Protein AF-A0A255IMA7-F1 (afdb_monomer_lite)

Foldseek 3Di:
DPPDLLPPDPLCPPPDPVLSVLLVVLCVVVVNPQLLPCLVVNVVSQVVCVVVVHHDDPSNVVSVLVSSCVPDDPVSNVVSVVVCVVVVD

Sequence (89 aa):
MESNPWSNNEALKNIDVHKIMLLQELFKQSNGKKTNEMLPFLMAASKQANSKGLKFTKDEMQLIISVLQKDMTPAEQEKTSKILSILGL

Secondary structure (DSSP, 8-state):
----TTSS-GGGGGS-HHHHHHHHHHHHHTTT--GGGHHHHHHHHHHHHHHTT-PPPHHHHHHHHHHHHTTS-HHHHHHHHHHHHHTT-

pLDDT: mean 78.35, std 8.95, range [37.41, 88.06]

Structure (mmCIF, N/CA/C/O backbone):
data_AF-A0A255IMA7-F1
#
_entry.id   AF-A0A255IMA7-F1
#
loop_
_atom_site.group_PDB
_atom_site.id
_atom_site.type_symbol
_atom_site.label_atom_id
_atom_site.label_alt_id
_atom_site.label_comp_id
_atom_site.label_asym_id
_atom_site.label_entity_id
_atom_site.label_seq_id
_atom_site.pdbx_PDB_ins_code
_atom_site.Cartn_x
_atom_site.Cartn_y
_atom_site.Cartn_z
_atom_site.occupancy
_atom_site.B_iso_or_equiv
_atom_site.auth_seq_id
_atom_site.auth_comp_id
_atom_site.auth_asym_id
_atom_site.auth_atom_id
_atom_site.pdbx_PDB_model_num
ATOM 1 N N . MET A 1 1 ? 3.855 9.930 17.041 1.00 37.41 1 MET A N 1
ATOM 2 C CA . MET A 1 1 ? 4.858 9.277 16.177 1.00 37.41 1 MET A CA 1
ATOM 3 C C . MET A 1 1 ? 4.068 8.596 15.085 1.00 37.41 1 MET A C 1
ATOM 5 O O . MET A 1 1 ? 3.312 7.691 15.403 1.00 37.41 1 MET A O 1
ATOM 9 N N . GLU A 1 2 ? 4.105 9.115 13.862 1.00 51.94 2 GLU A N 1
ATOM 10 C CA . GLU A 1 2 ? 3.371 8.497 12.755 1.00 51.94 2 GLU A CA 1
ATOM 11 C C . GLU A 1 2 ? 4.097 7.208 12.367 1.00 51.94 2 GLU A C 1
ATOM 13 O O . GLU A 1 2 ? 5.236 7.238 11.898 1.00 51.94 2 GLU A O 1
ATOM 18 N N . SER A 1 3 ? 3.476 6.068 12.661 1.00 62.94 3 SER A N 1
ATOM 19 C CA . SER A 1 3 ? 3.997 4.759 12.283 1.00 62.94 3 SER A CA 1
ATOM 20 C C . SER A 1 3 ? 3.999 4.671 10.763 1.00 62.94 3 SER A C 1
ATOM 22 O O . SER A 1 3 ? 2.948 4.733 10.137 1.00 62.94 3 SER A O 1
ATOM 24 N N . ASN A 1 4 ? 5.180 4.558 10.157 1.00 71.62 4 ASN A N 1
ATOM 25 C CA . ASN A 1 4 ? 5.294 4.338 8.722 1.00 71.62 4 ASN A CA 1
ATOM 26 C C . ASN A 1 4 ? 4.740 2.935 8.391 1.00 71.62 4 ASN A C 1
ATOM 28 O O . ASN A 1 4 ? 5.405 1.958 8.748 1.00 71.62 4 ASN A O 1
ATOM 32 N N . PRO A 1 5 ? 3.595 2.800 7.691 1.00 73.75 5 PRO A N 1
ATOM 33 C CA . PRO A 1 5 ? 2.979 1.494 7.423 1.00 73.75 5 PRO A CA 1
ATOM 34 C C . PRO A 1 5 ? 3.860 0.599 6.537 1.00 73.75 5 PRO A C 1
ATOM 36 O O . PRO A 1 5 ? 3.689 -0.621 6.496 1.00 73.75 5 PRO A O 1
ATOM 39 N N . TRP A 1 6 ? 4.839 1.205 5.860 1.00 78.44 6 TRP A N 1
ATOM 40 C CA . TRP A 1 6 ? 5.814 0.548 4.997 1.00 78.44 6 TRP A CA 1
ATOM 41 C C . TRP A 1 6 ? 7.056 0.042 5.742 1.00 78.44 6 TRP A C 1
ATOM 43 O O . TRP A 1 6 ? 7.838 -0.714 5.173 1.00 78.44 6 TRP A O 1
ATOM 53 N N . SER A 1 7 ? 7.305 0.495 6.975 1.00 71.75 7 SER A N 1
ATOM 54 C CA . SER A 1 7 ? 8.483 0.100 7.758 1.00 71.75 7 SER A CA 1
ATOM 55 C C . SER A 1 7 ? 8.156 -1.091 8.657 1.00 71.75 7 SER A C 1
ATOM 57 O O . SER A 1 7 ? 7.184 -1.056 9.401 1.00 71.75 7 SER A O 1
ATOM 59 N N . ASN A 1 8 ? 9.000 -2.128 8.630 1.00 66.19 8 ASN A N 1
ATOM 60 C CA . ASN A 1 8 ? 8.896 -3.321 9.486 1.00 66.19 8 ASN A CA 1
ATOM 61 C C . ASN A 1 8 ? 7.587 -4.124 9.373 1.00 66.19 8 ASN A C 1
ATOM 63 O O . ASN A 1 8 ? 7.271 -4.907 10.267 1.00 66.19 8 ASN A O 1
ATOM 67 N N . ASN A 1 9 ? 6.840 -3.993 8.275 1.00 73.81 9 ASN A N 1
ATOM 68 C CA . ASN A 1 9 ? 5.633 -4.787 8.092 1.00 73.81 9 ASN A CA 1
ATOM 69 C C . ASN A 1 9 ? 5.969 -6.165 7.511 1.00 73.81 9 ASN A C 1
ATOM 71 O O . ASN A 1 9 ? 6.395 -6.273 6.361 1.00 73.81 9 ASN A O 1
ATOM 75 N N . GLU A 1 10 ? 5.767 -7.224 8.298 1.00 77.94 10 GLU A N 1
ATOM 76 C CA . GLU A 1 10 ? 6.063 -8.594 7.866 1.00 77.94 10 GLU A CA 1
ATOM 77 C C . GLU A 1 10 ? 5.281 -9.011 6.622 1.00 77.94 10 GLU A C 1
ATOM 79 O O . GLU A 1 10 ? 5.803 -9.761 5.800 1.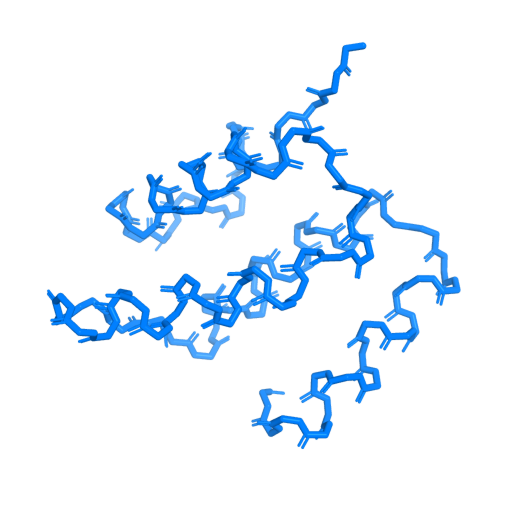00 77.94 10 GLU A O 1
ATOM 84 N N . ALA A 1 11 ? 4.075 -8.465 6.443 1.00 76.00 11 ALA A N 1
ATOM 85 C CA . ALA A 1 11 ? 3.267 -8.703 5.256 1.00 76.00 11 ALA A CA 1
ATOM 86 C C . ALA A 1 11 ? 3.994 -8.256 3.977 1.00 76.00 11 ALA A C 1
ATOM 88 O O . ALA A 1 11 ? 3.896 -8.912 2.952 1.00 76.00 11 ALA A O 1
ATOM 89 N N . LEU A 1 12 ? 4.78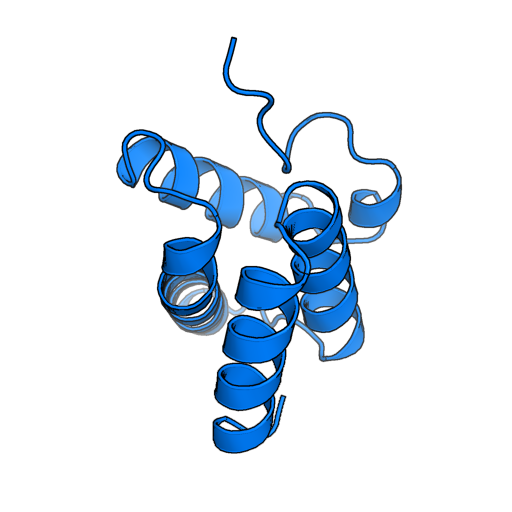8 -7.184 4.033 1.00 81.75 12 LEU A N 1
ATOM 90 C CA . LEU A 1 12 ? 5.450 -6.615 2.857 1.00 81.75 12 LEU A CA 1
ATOM 91 C C . LEU A 1 12 ? 6.788 -7.294 2.518 1.00 81.75 12 LEU A C 1
ATOM 93 O O . LEU A 1 12 ? 7.379 -6.965 1.495 1.00 81.75 12 LEU A O 1
ATOM 97 N N . LYS A 1 13 ? 7.263 -8.255 3.327 1.00 80.06 13 LYS A N 1
ATOM 98 C CA . LYS A 1 13 ? 8.557 -8.943 3.123 1.00 80.06 13 LYS A CA 1
ATOM 99 C C . LYS A 1 13 ? 8.652 -9.705 1.798 1.00 80.06 13 LYS A C 1
ATOM 101 O O . LYS A 1 13 ? 9.751 -9.904 1.296 1.00 80.06 13 LYS A O 1
ATOM 106 N N . ASN A 1 14 ? 7.513 -10.130 1.252 1.00 82.75 14 ASN A N 1
ATOM 107 C CA . ASN A 1 14 ? 7.442 -10.860 -0.017 1.00 82.75 14 ASN A CA 1
ATOM 108 C C . ASN A 1 14 ? 7.343 -9.937 -1.243 1.00 82.75 14 ASN A C 1
ATOM 110 O O . ASN A 1 14 ? 7.325 -10.426 -2.369 1.00 82.75 14 ASN A O 1
ATOM 114 N N . ILE A 1 15 ? 7.255 -8.619 -1.039 1.00 85.94 15 ILE A N 1
ATOM 115 C CA . ILE A 1 15 ? 7.218 -7.626 -2.115 1.00 85.94 15 ILE A CA 1
ATOM 116 C C . ILE A 1 15 ? 8.649 -7.181 -2.422 1.00 85.94 15 ILE A C 1
ATOM 118 O O . ILE A 1 15 ? 9.458 -6.991 -1.515 1.00 85.94 15 ILE A O 1
ATOM 122 N N . ASP A 1 16 ? 8.953 -6.982 -3.706 1.00 87.50 16 ASP A N 1
ATOM 123 C CA . ASP A 1 16 ? 10.253 -6.467 -4.144 1.00 87.50 16 ASP A CA 1
ATOM 124 C C . ASP A 1 16 ? 10.625 -5.166 -3.406 1.00 87.50 16 ASP A C 1
ATOM 126 O O . ASP A 1 16 ? 9.833 -4.221 -3.316 1.00 87.50 16 ASP A O 1
ATOM 130 N N . VAL A 1 17 ? 11.857 -5.100 -2.900 1.00 85.50 17 VAL A N 1
ATOM 131 C CA . VAL A 1 17 ? 12.353 -3.962 -2.117 1.00 85.50 17 VAL A CA 1
ATOM 132 C C . VAL A 1 17 ? 12.262 -2.637 -2.880 1.00 85.50 17 VAL A C 1
ATOM 134 O O . VAL A 1 17 ? 11.919 -1.618 -2.281 1.00 85.50 17 VAL A O 1
ATOM 137 N N . HIS A 1 18 ? 12.464 -2.627 -4.202 1.00 86.69 18 HIS A N 1
ATOM 138 C CA . HIS A 1 18 ? 12.370 -1.409 -5.012 1.00 86.69 18 HIS A CA 1
ATOM 139 C C . HIS A 1 18 ? 10.941 -0.860 -5.063 1.00 86.69 18 HIS A C 1
ATOM 141 O O . HIS A 1 18 ? 10.737 0.355 -5.096 1.00 86.69 18 HIS A O 1
ATOM 147 N N . LYS A 1 19 ? 9.938 -1.746 -5.033 1.00 88.06 19 LYS A N 1
ATOM 148 C CA . LYS A 1 19 ? 8.524 -1.360 -4.966 1.00 88.06 19 LYS A CA 1
ATOM 149 C C . LYS A 1 19 ? 8.207 -0.718 -3.617 1.00 88.06 19 LYS A C 1
ATOM 151 O O . LYS A 1 19 ? 7.567 0.329 -3.580 1.00 88.06 19 LYS A O 1
ATOM 156 N N . ILE A 1 20 ? 8.701 -1.299 -2.522 1.00 86.38 20 ILE A N 1
ATOM 157 C CA . ILE A 1 20 ? 8.519 -0.752 -1.169 1.00 86.38 20 ILE A CA 1
ATOM 158 C C . ILE A 1 20 ? 9.217 0.602 -1.011 1.00 86.38 20 ILE A C 1
ATOM 160 O O . ILE A 1 20 ? 8.636 1.520 -0.432 1.00 86.38 20 ILE A O 1
ATOM 164 N N . MET A 1 21 ? 10.417 0.768 -1.573 1.00 85.56 21 MET A N 1
ATOM 165 C CA . MET A 1 21 ? 11.116 2.057 -1.572 1.00 85.56 21 MET A CA 1
ATOM 166 C C . MET A 1 21 ? 10.293 3.150 -2.260 1.00 85.56 21 MET A C 1
ATOM 168 O O . MET A 1 21 ? 10.163 4.242 -1.712 1.00 85.56 21 MET A O 1
ATOM 172 N N . LEU A 1 22 ? 9.655 2.841 -3.394 1.00 84.94 22 LEU A N 1
ATOM 173 C CA . LEU A 1 22 ? 8.785 3.788 -4.096 1.00 84.94 22 LEU A CA 1
ATOM 174 C C . LEU A 1 22 ? 7.603 4.245 -3.226 1.00 84.94 22 LEU A C 1
ATOM 176 O O . LEU A 1 22 ? 7.284 5.432 -3.168 1.00 84.94 22 LEU A O 1
ATOM 180 N N . LEU A 1 23 ? 6.968 3.304 -2.521 1.00 82.31 23 LEU A N 1
ATOM 181 C CA . LEU A 1 23 ? 5.867 3.594 -1.597 1.00 82.31 23 LEU A CA 1
ATOM 182 C C . LEU A 1 23 ? 6.324 4.477 -0.433 1.00 82.31 23 LEU A C 1
ATOM 184 O O . LEU A 1 23 ? 5.641 5.437 -0.074 1.00 82.31 23 LEU A O 1
ATOM 188 N N . GLN A 1 24 ? 7.501 4.189 0.123 1.00 81.88 24 GLN A N 1
ATOM 189 C CA . GLN A 1 24 ? 8.107 4.988 1.185 1.00 81.88 24 GLN A CA 1
ATOM 190 C C . GLN A 1 24 ? 8.434 6.411 0.730 1.00 81.88 24 GLN A C 1
ATOM 192 O O . GLN A 1 24 ? 8.172 7.355 1.474 1.00 81.88 24 GLN A O 1
ATOM 197 N N . GLU A 1 25 ? 8.994 6.583 -0.469 1.00 83.00 25 GLU A N 1
ATOM 198 C CA . GLU A 1 25 ? 9.284 7.904 -1.033 1.00 83.00 25 GLU A CA 1
ATOM 199 C C . GLU A 1 25 ? 8.006 8.723 -1.225 1.00 83.00 25 GLU A C 1
ATOM 201 O O . GLU A 1 25 ? 7.936 9.869 -0.780 1.00 83.00 25 GLU A O 1
ATOM 206 N N . LEU A 1 26 ? 6.968 8.124 -1.810 1.00 78.19 26 LEU A N 1
ATOM 207 C CA . LEU A 1 26 ? 5.691 8.801 -2.038 1.00 78.19 26 LEU A CA 1
ATOM 208 C C . LEU A 1 26 ? 4.979 9.146 -0.730 1.00 78.19 26 LEU A C 1
ATOM 210 O O . LEU A 1 26 ? 4.416 10.232 -0.600 1.00 78.19 26 LEU A O 1
ATOM 214 N N . PHE A 1 27 ? 5.053 8.272 0.272 1.00 76.75 27 PHE A N 1
ATOM 215 C CA . PHE A 1 27 ? 4.506 8.563 1.592 1.00 76.75 27 PHE A CA 1
ATOM 216 C C . PHE A 1 27 ? 5.235 9.715 2.283 1.00 76.75 27 PHE A C 1
ATOM 218 O O . PHE A 1 27 ? 4.584 10.621 2.805 1.00 76.75 27 PHE A O 1
ATOM 225 N N . LYS A 1 28 ? 6.571 9.745 2.219 1.00 77.44 28 LYS A N 1
ATOM 226 C CA . LYS A 1 28 ? 7.363 10.877 2.724 1.00 77.44 28 LYS A CA 1
ATOM 227 C C . LYS A 1 28 ? 6.994 12.185 2.020 1.00 77.44 28 LYS A C 1
ATOM 229 O O . LYS A 1 28 ? 6.829 13.199 2.686 1.00 77.44 28 LYS A O 1
ATOM 234 N N . GLN A 1 29 ? 6.798 12.159 0.699 1.00 74.25 29 GLN A N 1
ATOM 235 C CA . GLN A 1 29 ? 6.353 13.326 -0.076 1.00 74.25 29 GLN A CA 1
ATOM 236 C C . GLN A 1 29 ? 4.924 13.764 0.268 1.00 74.25 29 GLN A C 1
ATOM 238 O O . GLN A 1 29 ? 4.593 14.942 0.154 1.00 74.25 29 GLN A O 1
ATOM 243 N N . SER A 1 30 ? 4.077 12.836 0.718 1.00 67.50 30 SER A N 1
ATOM 244 C CA . SER A 1 30 ? 2.703 13.137 1.122 1.00 67.50 30 SER A CA 1
ATOM 245 C C . SER A 1 30 ? 2.589 13.851 2.478 1.00 67.50 30 SER A C 1
ATOM 247 O O . SER A 1 30 ? 1.475 14.197 2.865 1.00 67.50 30 SER A O 1
ATOM 249 N N . ASN A 1 31 ? 3.706 14.102 3.187 1.00 64.12 31 ASN A N 1
ATOM 250 C CA . ASN A 1 31 ? 3.746 14.776 4.496 1.00 64.12 31 ASN A CA 1
ATOM 251 C C . ASN A 1 31 ? 2.752 14.186 5.519 1.00 64.12 31 ASN A C 1
ATOM 253 O O . ASN A 1 31 ? 2.101 14.926 6.252 1.00 64.12 31 ASN A O 1
ATOM 257 N N . GLY A 1 32 ? 2.585 12.859 5.539 1.00 58.28 32 GLY A 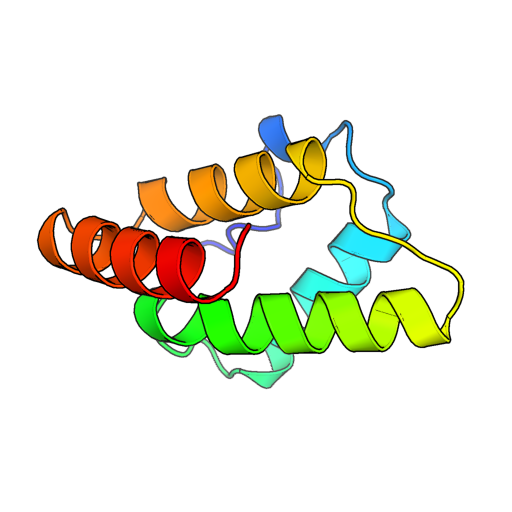N 1
ATOM 258 C CA . GLY A 1 32 ? 1.682 12.197 6.491 1.00 58.28 32 GLY A CA 1
ATOM 259 C C . GLY A 1 32 ? 0.190 12.439 6.227 1.00 58.28 32 GLY A C 1
ATOM 260 O O . GLY A 1 32 ? -0.632 12.305 7.131 1.00 58.28 32 GLY A O 1
ATOM 261 N N . LYS A 1 33 ? -0.202 12.799 4.994 1.00 60.81 33 LYS A N 1
ATOM 262 C CA . LYS A 1 33 ? -1.621 12.853 4.610 1.00 60.81 33 LYS A CA 1
ATOM 263 C C . LYS A 1 33 ? -2.344 11.558 4.999 1.00 60.81 33 LYS A C 1
ATOM 265 O O . LYS A 1 33 ? -1.798 10.463 4.855 1.00 60.81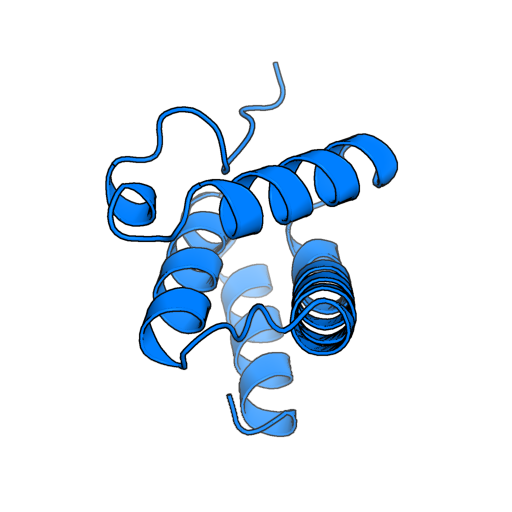 33 LYS A O 1
ATOM 270 N N . LYS A 1 34 ? -3.577 11.709 5.504 1.00 60.31 34 LYS A N 1
ATOM 271 C CA . LYS A 1 34 ? -4.363 10.633 6.129 1.00 60.31 34 LYS A CA 1
ATOM 272 C C . LYS A 1 34 ? -4.417 9.407 5.228 1.00 60.31 34 LYS A C 1
ATOM 274 O O . LYS A 1 34 ? -4.575 9.543 4.019 1.00 60.31 34 LYS A O 1
ATOM 279 N N . THR A 1 35 ? -4.393 8.219 5.821 1.00 58.47 35 THR A N 1
ATOM 280 C CA . THR A 1 35 ? -4.420 6.922 5.131 1.00 58.47 35 THR A CA 1
ATOM 281 C C . THR A 1 35 ? -5.514 6.839 4.050 1.00 58.47 35 THR A C 1
ATOM 283 O O . THR A 1 35 ? -5.306 6.244 2.997 1.00 58.47 35 THR A O 1
ATOM 286 N N . ASN A 1 36 ? -6.652 7.516 4.244 1.00 63.00 36 ASN A N 1
ATOM 287 C CA . ASN A 1 36 ? -7.733 7.673 3.259 1.00 63.00 36 ASN A CA 1
ATOM 288 C C . ASN A 1 36 ? -7.302 8.306 1.906 1.00 63.00 36 ASN A C 1
ATOM 290 O O . ASN A 1 36 ? -7.905 8.035 0.872 1.00 63.00 36 ASN A O 1
ATOM 294 N N . GLU A 1 37 ? -6.254 9.130 1.872 1.00 68.81 37 GLU A N 1
ATOM 295 C CA . GLU A 1 37 ? -5.699 9.719 0.644 1.00 68.81 37 GLU A CA 1
ATOM 296 C C . GLU A 1 37 ? -4.629 8.829 -0.015 1.00 68.81 37 GLU A C 1
ATOM 298 O O . GLU A 1 37 ? -4.214 9.117 -1.136 1.00 68.81 37 GLU A O 1
ATOM 303 N N . MET A 1 38 ? -4.198 7.730 0.624 1.00 73.19 38 MET A N 1
ATOM 304 C CA . MET A 1 38 ? -3.115 6.867 0.128 1.00 73.19 38 MET A CA 1
ATOM 305 C C . MET A 1 38 ? -3.465 6.057 -1.113 1.00 73.19 38 MET A C 1
ATOM 307 O O . MET A 1 38 ? -2.568 5.707 -1.869 1.00 73.19 38 MET A O 1
ATOM 311 N N . LEU A 1 39 ? -4.740 5.776 -1.373 1.00 75.56 39 LEU A N 1
ATOM 312 C CA . LEU A 1 39 ? -5.145 5.021 -2.561 1.00 75.56 39 LEU A CA 1
ATOM 313 C C . LEU A 1 39 ? -4.737 5.702 -3.883 1.00 75.56 39 LEU A C 1
ATOM 315 O O . LEU A 1 39 ? -4.085 5.052 -4.707 1.00 75.56 39 LEU A O 1
ATOM 319 N N . PRO A 1 40 ? -5.050 6.996 -4.106 1.00 77.50 40 PRO A N 1
ATOM 320 C CA . PRO A 1 40 ? -4.493 7.768 -5.214 1.00 77.50 40 PRO A CA 1
ATOM 321 C C . PRO A 1 40 ? -2.964 7.707 -5.298 1.00 77.50 40 PRO A C 1
ATOM 323 O O . PRO A 1 40 ? -2.418 7.569 -6.393 1.00 77.50 40 PRO A O 1
ATOM 326 N N . PHE A 1 41 ? -2.269 7.756 -4.156 1.00 78.25 41 PHE A N 1
ATOM 327 C CA . PHE A 1 41 ? -0.809 7.644 -4.118 1.00 78.25 41 PHE A CA 1
ATOM 328 C C . PHE A 1 41 ? -0.324 6.253 -4.537 1.00 78.25 41 PHE A C 1
ATOM 330 O O . PHE A 1 41 ? 0.602 6.166 -5.335 1.00 78.25 41 PHE A O 1
ATOM 337 N N . LEU A 1 42 ? -0.964 5.172 -4.082 1.00 79.69 42 LEU A N 1
ATOM 338 C CA . LEU A 1 42 ? -0.652 3.802 -4.500 1.00 79.69 42 LEU A CA 1
ATOM 339 C C . LEU A 1 42 ? -0.841 3.610 -6.002 1.00 79.69 42 LEU A C 1
ATOM 341 O O . LEU A 1 42 ? -0.028 2.963 -6.657 1.00 79.69 42 LEU A O 1
ATOM 345 N N . MET A 1 43 ? -1.888 4.203 -6.571 1.00 81.38 43 MET A N 1
ATOM 346 C CA . MET A 1 43 ? -2.083 4.197 -8.018 1.00 81.38 43 MET A CA 1
ATOM 347 C C . MET A 1 43 ? -0.979 4.961 -8.747 1.00 81.38 43 MET A C 1
ATOM 349 O O . MET A 1 43 ? -0.461 4.471 -9.750 1.00 81.38 43 MET A O 1
ATOM 353 N N . ALA A 1 44 ? -0.604 6.144 -8.256 1.00 82.25 44 ALA A N 1
ATOM 354 C CA . ALA A 1 44 ? 0.498 6.913 -8.821 1.00 82.25 44 ALA A CA 1
ATOM 355 C C . ALA A 1 44 ? 1.827 6.141 -8.726 1.00 82.25 44 ALA A C 1
ATOM 357 O O . ALA A 1 44 ? 2.560 6.073 -9.712 1.00 82.25 44 ALA A O 1
ATOM 358 N N . ALA A 1 45 ? 2.082 5.480 -7.592 1.00 82.56 45 ALA A N 1
ATOM 359 C CA . ALA A 1 45 ? 3.220 4.591 -7.374 1.00 82.56 45 ALA A CA 1
ATOM 360 C C . ALA A 1 45 ? 3.224 3.439 -8.375 1.00 82.56 45 ALA A C 1
ATOM 362 O O . ALA A 1 45 ? 4.221 3.202 -9.043 1.00 82.56 45 ALA A O 1
ATOM 363 N N . SER A 1 46 ? 2.091 2.753 -8.527 1.00 83.62 46 SER A N 1
ATOM 364 C CA . SER A 1 46 ? 1.951 1.625 -9.444 1.00 83.62 46 SER A CA 1
ATOM 365 C C . SER A 1 46 ? 2.181 2.045 -10.897 1.00 83.62 46 SER A C 1
ATOM 367 O O . SER A 1 46 ? 2.930 1.392 -11.624 1.00 83.62 46 SER A O 1
ATOM 369 N N . LYS A 1 47 ? 1.641 3.200 -11.310 1.00 83.75 47 LYS A N 1
ATOM 370 C CA . LYS A 1 47 ? 1.912 3.779 -12.635 1.00 83.75 47 LYS A CA 1
ATOM 371 C C . LYS A 1 47 ? 3.390 4.129 -12.822 1.00 83.75 47 LYS A C 1
ATOM 373 O O . LYS A 1 47 ? 3.962 3.802 -13.859 1.00 83.75 47 LYS A O 1
ATOM 378 N N . GLN A 1 48 ? 4.015 4.764 -11.832 1.00 84.06 48 GLN A N 1
ATOM 379 C CA . GLN A 1 48 ? 5.424 5.154 -11.899 1.00 84.06 48 GLN A CA 1
ATOM 380 C C . GLN A 1 48 ? 6.361 3.939 -11.900 1.00 84.06 48 GLN A C 1
ATOM 382 O O . GLN A 1 48 ? 7.329 3.914 -12.658 1.00 84.06 48 GLN A O 1
ATOM 387 N N . ALA A 1 49 ? 6.054 2.919 -11.100 1.00 85.00 49 ALA A N 1
ATOM 388 C CA . ALA A 1 49 ? 6.758 1.646 -11.096 1.00 85.00 49 ALA A CA 1
ATOM 389 C C . ALA A 1 49 ? 6.669 0.982 -12.474 1.00 85.00 49 ALA A C 1
ATOM 391 O O . ALA A 1 49 ? 7.694 0.574 -13.018 1.00 85.00 49 ALA A O 1
ATOM 392 N N . ASN A 1 50 ? 5.477 0.963 -13.082 1.00 85.31 50 ASN A N 1
ATOM 393 C CA . ASN A 1 50 ? 5.266 0.361 -14.397 1.00 85.31 50 ASN A CA 1
ATOM 394 C C . ASN A 1 50 ? 6.121 1.048 -15.477 1.00 85.31 50 ASN A C 1
ATOM 396 O O . ASN A 1 50 ? 6.772 0.362 -16.262 1.00 85.31 50 ASN A O 1
ATOM 400 N N . SER A 1 51 ? 6.240 2.383 -15.448 1.00 84.50 51 SER A N 1
ATOM 401 C CA . SER A 1 51 ? 7.176 3.114 -16.324 1.00 84.50 51 SER A CA 1
ATOM 402 C C . SER A 1 51 ? 8.648 2.733 -16.123 1.00 84.50 51 SER A C 1
ATOM 404 O O . SER A 1 51 ? 9.444 2.895 -17.042 1.00 84.50 51 SER A O 1
ATOM 406 N N . LYS A 1 52 ? 9.027 2.226 -14.945 1.00 82.75 52 LYS A N 1
ATOM 407 C CA . LYS A 1 52 ? 10.379 1.728 -14.635 1.00 82.75 52 LYS A CA 1
ATOM 408 C C . LYS A 1 52 ? 10.537 0.218 -14.882 1.00 82.75 52 LYS A C 1
ATOM 410 O O . LYS A 1 52 ? 11.554 -0.352 -14.505 1.00 82.75 52 LYS A O 1
ATOM 415 N N . GLY A 1 53 ? 9.540 -0.446 -15.476 1.00 85.75 53 GLY A N 1
ATOM 416 C CA . GLY A 1 53 ? 9.526 -1.900 -15.683 1.00 85.75 53 GLY A CA 1
ATOM 417 C C . GLY A 1 53 ? 9.150 -2.717 -14.439 1.00 85.75 53 GLY A C 1
ATOM 418 O O . GLY A 1 53 ? 9.124 -3.944 -14.495 1.00 85.75 53 GLY A O 1
ATOM 419 N N . LEU A 1 54 ? 8.813 -2.058 -13.329 1.00 86.31 54 LEU A N 1
ATOM 420 C CA . LEU A 1 54 ? 8.382 -2.683 -12.081 1.00 86.31 54 LEU A CA 1
ATOM 421 C C . LEU A 1 54 ? 6.850 -2.758 -12.058 1.00 86.31 54 LEU A C 1
ATOM 423 O O . LEU A 1 54 ? 6.168 -1.749 -11.917 1.00 86.31 54 LEU A O 1
ATOM 427 N N . LYS A 1 55 ? 6.273 -3.951 -12.183 1.00 84.75 55 LYS A N 1
ATOM 428 C CA . LYS A 1 55 ? 4.812 -4.128 -12.126 1.00 84.75 55 LYS A CA 1
ATOM 429 C C . LYS A 1 55 ?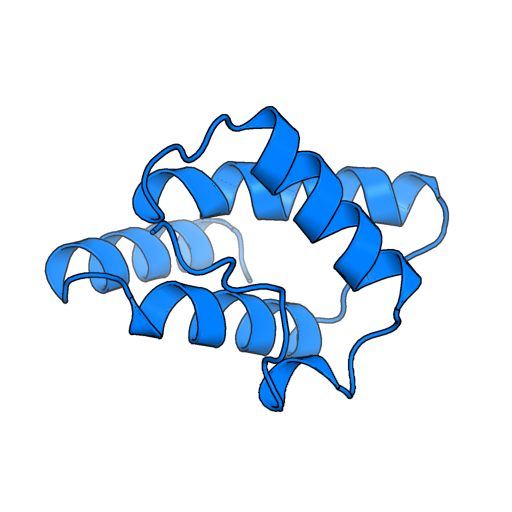 4.396 -4.651 -10.760 1.00 84.75 55 LYS A C 1
ATOM 431 O O . LYS A 1 55 ? 4.956 -5.640 -10.295 1.00 84.75 55 LYS A O 1
ATOM 436 N N . PHE A 1 56 ? 3.414 -4.003 -10.140 1.00 86.19 56 PHE A N 1
ATOM 437 C CA . PHE A 1 56 ? 2.729 -4.571 -8.983 1.00 86.19 56 PHE A CA 1
ATOM 438 C C . PHE A 1 56 ? 1.728 -5.624 -9.457 1.00 86.19 56 PHE A C 1
ATOM 440 O O . PHE A 1 56 ? 0.931 -5.360 -10.360 1.00 86.19 56 PHE A O 1
ATOM 447 N N . THR A 1 57 ? 1.775 -6.813 -8.868 1.00 86.31 57 THR A N 1
ATOM 448 C CA . THR A 1 57 ? 0.756 -7.842 -9.092 1.00 86.31 57 THR A CA 1
ATOM 449 C C . THR A 1 57 ? -0.510 -7.513 -8.302 1.00 86.31 57 THR A C 1
ATOM 451 O O . THR A 1 57 ? -0.494 -6.680 -7.391 1.00 86.31 57 THR A O 1
ATOM 454 N N . LYS A 1 58 ? -1.630 -8.169 -8.634 1.00 82.81 58 LYS A N 1
ATOM 455 C CA . LYS A 1 58 ? -2.865 -8.019 -7.850 1.00 82.81 58 LYS A CA 1
ATOM 456 C C . LYS A 1 58 ? -2.656 -8.427 -6.392 1.00 82.81 58 LYS A C 1
ATOM 458 O O . LYS A 1 58 ? -3.067 -7.679 -5.514 1.00 82.81 58 LYS A O 1
ATOM 463 N N . ASP A 1 59 ? -1.975 -9.541 -6.138 1.00 85.56 59 ASP A N 1
ATOM 464 C CA . ASP A 1 59 ? -1.680 -10.009 -4.780 1.00 85.56 59 ASP A CA 1
ATOM 465 C C . ASP A 1 59 ? -0.840 -9.003 -3.987 1.00 85.56 59 ASP A C 1
ATOM 467 O O . ASP A 1 59 ? -1.170 -8.682 -2.846 1.00 85.56 59 ASP A O 1
ATOM 471 N N . GLU A 1 60 ? 0.203 -8.435 -4.603 1.00 86.62 60 GLU A N 1
ATOM 472 C CA . GLU A 1 60 ? 1.023 -7.398 -3.966 1.00 86.62 60 GLU A CA 1
ATOM 473 C C . GLU A 1 60 ? 0.185 -6.158 -3.635 1.00 86.62 60 GLU A C 1
ATOM 475 O O . GLU A 1 60 ? 0.266 -5.637 -2.524 1.00 86.62 60 GLU A O 1
ATOM 480 N N . MET A 1 61 ? -0.659 -5.704 -4.568 1.00 83.81 61 MET A N 1
ATOM 481 C CA . MET A 1 61 ? -1.553 -4.564 -4.342 1.00 83.81 61 MET A CA 1
ATOM 482 C C . MET A 1 61 ? -2.537 -4.832 -3.199 1.00 83.81 61 MET A C 1
ATOM 484 O O . MET A 1 61 ? -2.693 -3.982 -2.326 1.00 83.81 61 MET A O 1
ATOM 488 N N . GLN A 1 62 ? -3.172 -6.006 -3.173 1.00 83.81 62 GLN A N 1
ATOM 489 C CA . GLN A 1 62 ? -4.115 -6.401 -2.119 1.00 83.81 62 GLN A CA 1
ATOM 490 C C . GLN A 1 62 ? -3.442 -6.437 -0.743 1.00 83.81 62 GLN A C 1
ATOM 492 O O . GLN A 1 62 ? -4.012 -5.973 0.247 1.00 83.81 62 GLN A O 1
ATOM 497 N N . LEU A 1 63 ? -2.201 -6.917 -0.678 1.00 87.25 63 LEU A N 1
ATOM 498 C CA . LEU A 1 63 ? -1.413 -6.966 0.549 1.00 87.25 63 LEU A CA 1
ATOM 499 C C . LEU A 1 63 ? -1.063 -5.564 1.063 1.00 87.25 63 LEU A C 1
ATOM 501 O O . LEU A 1 63 ? -1.247 -5.270 2.244 1.00 87.25 63 LEU A O 1
ATOM 505 N N . ILE A 1 64 ? -0.625 -4.679 0.164 1.00 84.75 64 ILE A N 1
ATOM 506 C CA . ILE A 1 64 ? -0.339 -3.265 0.451 1.00 84.75 64 ILE A CA 1
ATOM 507 C C . ILE A 1 64 ? -1.597 -2.564 0.977 1.00 84.75 64 ILE A C 1
ATOM 509 O O . ILE A 1 64 ? -1.548 -1.889 2.003 1.00 84.75 64 ILE A O 1
ATOM 513 N N . ILE A 1 65 ? -2.737 -2.751 0.308 1.00 82.31 65 ILE A N 1
ATOM 514 C CA . ILE A 1 65 ? -4.026 -2.182 0.719 1.00 82.31 65 ILE A CA 1
ATOM 515 C C . ILE A 1 65 ? -4.436 -2.712 2.097 1.00 82.31 65 ILE A C 1
ATOM 517 O O . ILE A 1 65 ? -4.849 -1.929 2.948 1.00 82.31 65 ILE A O 1
ATOM 521 N N . SER A 1 66 ? -4.273 -4.013 2.345 1.00 83.69 66 SER A N 1
ATOM 522 C CA . SER A 1 66 ? -4.610 -4.641 3.630 1.00 83.69 66 SER A CA 1
ATOM 523 C C . SER A 1 66 ? -3.777 -4.074 4.781 1.00 83.69 66 SER A C 1
ATOM 525 O O . SER A 1 66 ? -4.290 -3.858 5.877 1.00 83.69 66 SER A O 1
ATOM 527 N N . VAL A 1 67 ? -2.493 -3.797 4.532 1.00 83.38 67 VAL A N 1
ATOM 528 C CA . VAL A 1 67 ? -1.614 -3.119 5.492 1.00 83.38 67 VAL A CA 1
ATOM 529 C C . VAL A 1 67 ? -2.133 -1.721 5.810 1.00 83.38 67 VAL A C 1
ATOM 531 O O . VAL A 1 67 ? -2.227 -1.372 6.980 1.00 83.38 67 VAL A O 1
ATOM 534 N N . LEU A 1 68 ? -2.523 -0.951 4.793 1.00 78.62 68 LEU A N 1
ATOM 535 C CA . LEU A 1 68 ? -3.070 0.388 4.998 1.00 78.62 68 LEU A CA 1
ATOM 536 C C . LEU A 1 68 ? -4.399 0.377 5.750 1.00 78.62 68 LEU A C 1
ATOM 538 O O . LEU A 1 68 ? -4.640 1.223 6.605 1.00 78.62 68 LEU A O 1
ATOM 542 N N . GLN A 1 69 ? -5.268 -0.581 5.440 1.00 78.81 69 GLN A N 1
ATOM 543 C CA . GLN A 1 69 ? -6.583 -0.687 6.059 1.00 78.81 69 GLN A CA 1
ATOM 544 C C . GLN A 1 69 ? -6.511 -0.981 7.562 1.00 78.81 69 GLN A C 1
ATOM 546 O O . GLN A 1 69 ? -7.439 -0.602 8.272 1.00 78.81 69 GLN A O 1
ATOM 551 N N . LYS A 1 70 ? -5.433 -1.594 8.074 1.00 78.12 70 LYS A N 1
ATOM 552 C CA . LYS A 1 70 ? -5.289 -1.891 9.512 1.00 78.12 70 LYS A CA 1
ATOM 553 C C . LYS A 1 70 ? -5.336 -0.651 10.404 1.00 78.12 70 LYS A C 1
ATOM 555 O O . LYS A 1 70 ? -5.859 -0.740 11.509 1.00 78.12 70 LYS A O 1
ATOM 560 N N . ASP A 1 71 ? -4.830 0.477 9.919 1.00 73.75 71 ASP A N 1
ATOM 561 C CA . ASP A 1 71 ? -4.810 1.745 10.658 1.00 73.75 71 ASP A CA 1
ATOM 562 C C . ASP A 1 71 ? -6.008 2.655 10.312 1.00 73.75 71 ASP A C 1
ATOM 564 O O . ASP A 1 71 ? -6.146 3.747 10.862 1.00 73.75 71 ASP A O 1
ATOM 568 N N . MET A 1 72 ? -6.885 2.223 9.397 1.00 77.69 72 MET A N 1
ATOM 569 C CA . MET A 1 72 ? -8.090 2.953 8.996 1.00 77.69 72 MET A CA 1
ATOM 570 C C . MET A 1 72 ? -9.291 2.625 9.885 1.00 77.69 72 MET A C 1
ATOM 572 O O . MET A 1 72 ? -9.482 1.493 10.329 1.00 77.69 72 MET A O 1
ATOM 576 N N . THR A 1 73 ? -10.187 3.598 10.045 1.00 82.88 73 THR A N 1
ATOM 577 C CA . THR A 1 73 ? -11.517 3.348 10.616 1.00 82.88 73 THR A CA 1
ATOM 578 C C . THR A 1 73 ? -12.387 2.504 9.668 1.00 82.88 73 THR A C 1
ATOM 580 O O . THR A 1 73 ? -12.184 2.537 8.451 1.00 82.88 73 THR A O 1
ATOM 583 N N . PRO A 1 74 ? -13.426 1.805 10.167 1.00 83.31 74 PRO A N 1
ATOM 584 C CA . PRO A 1 74 ? -14.330 1.019 9.316 1.00 83.31 74 PRO A CA 1
ATOM 585 C C . PRO A 1 74 ? -14.951 1.830 8.166 1.00 83.31 74 PRO A C 1
ATOM 587 O O . PRO A 1 74 ? -15.066 1.351 7.040 1.00 83.31 74 PRO A O 1
ATOM 590 N N . ALA A 1 75 ? -15.283 3.100 8.419 1.00 83.69 75 ALA A N 1
ATOM 591 C CA . ALA A 1 75 ? -15.825 4.000 7.405 1.00 83.69 75 ALA A CA 1
ATOM 592 C C . ALA A 1 75 ? -14.807 4.337 6.297 1.00 83.69 75 ALA A C 1
ATOM 594 O O . ALA A 1 75 ? -15.180 4.521 5.139 1.00 83.69 75 ALA A O 1
ATOM 595 N N . GLU A 1 76 ? -13.520 4.430 6.633 1.00 80.31 76 GLU A N 1
ATOM 596 C CA . GLU A 1 76 ? -12.441 4.663 5.667 1.00 80.31 76 GLU A CA 1
ATOM 597 C C . GLU A 1 76 ? -12.124 3.402 4.859 1.00 80.31 76 GLU A C 1
ATOM 599 O O . GLU A 1 76 ? -11.917 3.492 3.647 1.00 80.31 76 GLU A O 1
ATOM 604 N N . GLN A 1 77 ? -12.165 2.224 5.489 1.00 82.50 77 GLN A N 1
ATOM 605 C CA . GLN A 1 77 ? -12.012 0.943 4.794 1.00 82.50 77 GLN A CA 1
ATOM 606 C C . GLN A 1 77 ? -13.106 0.741 3.737 1.00 82.50 77 GLN A C 1
ATOM 608 O O . GLN A 1 77 ? -12.806 0.350 2.609 1.00 82.50 77 GLN A O 1
ATOM 613 N N . GLU A 1 78 ? -14.360 1.072 4.060 1.00 85.38 78 GLU A N 1
ATOM 614 C CA . GLU A 1 78 ? -15.485 0.950 3.126 1.00 85.38 78 GLU A CA 1
ATOM 615 C C . GLU A 1 78 ? -15.337 1.895 1.922 1.00 85.38 78 GLU A C 1
ATOM 617 O O . GLU A 1 78 ? -15.507 1.486 0.770 1.00 85.38 78 GLU A O 1
ATOM 622 N N . LYS A 1 79 ? -14.956 3.156 2.164 1.00 81.88 79 LYS A N 1
ATOM 623 C CA . LYS A 1 79 ? -14.664 4.125 1.092 1.00 81.88 79 LYS A CA 1
ATOM 624 C C . LYS A 1 79 ? -13.529 3.637 0.195 1.00 81.88 79 LYS A C 1
ATOM 626 O O . LYS A 1 79 ? -13.632 3.712 -1.028 1.00 81.88 79 LYS A O 1
ATOM 631 N N . THR A 1 80 ? -12.484 3.092 0.808 1.00 79.94 80 THR A N 1
ATOM 632 C CA . THR A 1 80 ? -11.319 2.535 0.120 1.00 79.94 80 THR A CA 1
ATOM 633 C C . THR A 1 80 ? -11.719 1.361 -0.775 1.00 79.94 80 THR A C 1
ATOM 635 O O . THR A 1 80 ? -11.404 1.354 -1.963 1.00 79.94 80 THR A O 1
ATOM 638 N N . SER A 1 81 ? -12.489 0.409 -0.245 1.00 81.88 81 SER A N 1
ATOM 639 C CA . SER A 1 81 ? -12.993 -0.750 -0.994 1.00 81.88 81 SER A CA 1
ATOM 640 C C . SER A 1 81 ? -13.856 -0.346 -2.198 1.00 81.88 81 SER A C 1
ATOM 642 O O . SER A 1 81 ? -13.693 -0.890 -3.295 1.00 81.88 81 SER A O 1
ATOM 644 N N . LYS A 1 82 ? -14.712 0.672 -2.038 1.00 83.69 82 LYS A N 1
ATOM 645 C CA . LYS A 1 82 ? -15.526 1.221 -3.136 1.00 83.69 82 LYS A CA 1
ATOM 646 C C . LYS A 1 82 ? -14.663 1.780 -4.266 1.00 83.69 82 LYS A C 1
ATOM 648 O O . LYS A 1 82 ? -14.912 1.474 -5.428 1.00 83.69 82 LYS A O 1
ATOM 653 N N . ILE A 1 83 ? -13.634 2.560 -3.933 1.00 81.25 83 ILE A N 1
ATOM 654 C CA . ILE A 1 83 ? -12.709 3.131 -4.923 1.00 81.25 83 ILE A CA 1
ATOM 655 C C . ILE A 1 83 ? -11.978 2.018 -5.682 1.00 81.25 83 ILE A C 1
ATOM 657 O O . ILE A 1 83 ? -11.911 2.058 -6.906 1.00 81.25 83 ILE A O 1
ATOM 661 N N . LEU A 1 84 ? -11.480 1.000 -4.979 1.00 79.94 84 LEU A N 1
ATOM 662 C CA . LEU A 1 84 ? -10.780 -0.137 -5.590 1.00 79.94 84 LEU A CA 1
ATOM 663 C C . LEU A 1 84 ? -11.666 -0.917 -6.564 1.00 79.94 84 LEU A C 1
ATOM 665 O O . LEU A 1 84 ? -11.232 -1.238 -7.669 1.00 79.94 84 LEU A O 1
ATOM 669 N N . SER A 1 85 ? -12.926 -1.132 -6.183 1.00 82.94 85 SER A N 1
ATOM 670 C CA . SER A 1 85 ? -13.920 -1.812 -7.018 1.00 82.94 85 SER A CA 1
ATOM 671 C C . SER A 1 85 ? -14.175 -1.062 -8.330 1.00 82.94 85 SER A C 1
ATOM 673 O O . SER A 1 85 ? -14.265 -1.681 -9.387 1.00 82.94 85 SER A O 1
ATOM 675 N N . ILE A 1 86 ? -14.226 0.276 -8.288 1.00 82.25 86 ILE A N 1
ATOM 676 C CA . ILE A 1 86 ? -14.380 1.123 -9.487 1.00 82.25 86 ILE A CA 1
ATOM 677 C C . ILE A 1 86 ? -13.162 0.997 -10.419 1.00 82.25 86 ILE A C 1
ATOM 679 O O . ILE A 1 86 ? -13.290 1.120 -11.635 1.00 82.25 86 ILE A O 1
ATOM 683 N N . LEU A 1 87 ? -11.979 0.738 -9.861 1.00 72.81 87 LEU A N 1
ATOM 684 C CA . LEU A 1 87 ? -10.712 0.658 -10.591 1.00 72.81 87 LEU A CA 1
ATOM 685 C C . LEU A 1 87 ? -10.389 -0.751 -11.114 1.00 72.81 87 LEU A C 1
ATOM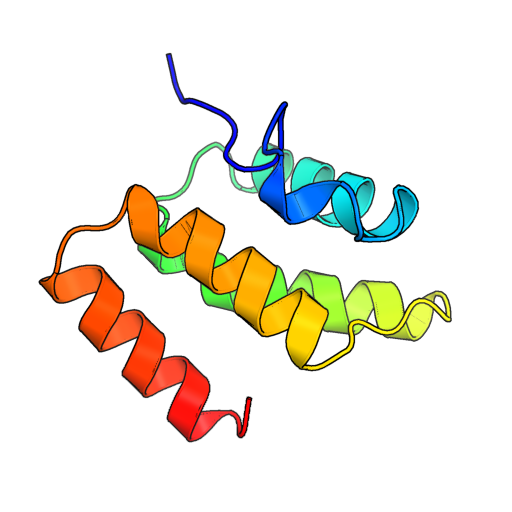 687 O O . LEU A 1 87 ? -9.382 -0.921 -11.800 1.00 72.81 87 LEU A O 1
ATOM 691 N N . GLY A 1 88 ? -11.217 -1.753 -10.801 1.00 72.06 88 GLY A N 1
ATOM 692 C CA . GLY A 1 88 ? -11.021 -3.141 -11.234 1.00 72.06 88 GLY A CA 1
ATOM 693 C C . GLY A 1 88 ? -9.846 -3.862 -10.560 1.00 72.06 88 GLY A C 1
ATOM 694 O O . GLY A 1 88 ? -9.356 -4.874 -11.086 1.00 72.06 88 GLY A O 1
ATOM 695 N N . LEU A 1 89 ? -9.379 -3.347 -9.418 1.00 64.31 89 LEU A N 1
ATOM 696 C CA . LEU A 1 89 ? -8.328 -3.970 -8.608 1.00 64.31 89 LEU A CA 1
ATOM 697 C C . LEU A 1 89 ? -8.876 -5.136 -7.787 1.00 64.31 89 LEU A C 1
ATOM 699 O O . LEU A 1 89 ? -9.921 -4.970 -7.132 1.00 64.31 89 LEU A O 1
#

Organism: NCBI:txid1763509

Radius of gyration: 12.27 Å; chains: 1; bounding box: 28×26×32 Å